Protein AF-A0A9N9DFS3-F1 (afdb_monomer_lite)

Sequence (79 aa):
DPSQRPTAFELNETFSDWITDICDNPEPTEINEEFKVAEERCDIFQMQKNTPQEIHKDAFYTSRFLDFPDLKYMIPPTT

Structure (mmCIF, N/CA/C/O backbone):
data_AF-A0A9N9DFS3-F1
#
_entry.id   AF-A0A9N9DFS3-F1
#
loop_
_atom_site.group_PDB
_atom_site.id
_atom_site.type_symbol
_atom_site.label_atom_id
_atom_site.label_alt_id
_atom_site.label_comp_id
_atom_site.label_asym_id
_atom_site.label_entity_id
_atom_site.label_seq_id
_atom_site.pdbx_PDB_ins_code
_atom_site.Cartn_x
_atom_site.Cartn_y
_atom_site.Cartn_z
_atom_s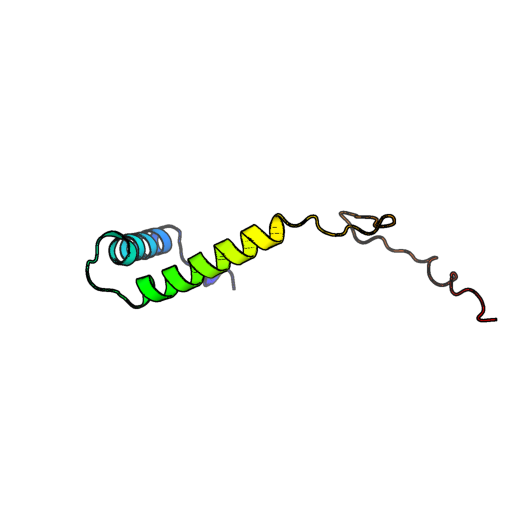ite.occupancy
_atom_site.B_iso_or_equiv
_atom_site.auth_seq_id
_atom_site.auth_comp_id
_atom_site.auth_asym_id
_atom_site.auth_atom_id
_atom_site.pdbx_PDB_model_num
ATOM 1 N N . ASP A 1 1 ? -0.957 -16.382 -5.369 1.00 87.12 1 ASP A N 1
ATOM 2 C CA . ASP A 1 1 ? -2.262 -17.041 -5.523 1.00 87.12 1 ASP A CA 1
ATOM 3 C C . ASP A 1 1 ? -3.360 -15.984 -5.404 1.00 87.12 1 ASP A C 1
ATOM 5 O O . ASP A 1 1 ? -3.468 -15.380 -4.341 1.00 87.12 1 ASP A O 1
ATOM 9 N N . PRO A 1 2 ? -4.099 -15.669 -6.484 1.00 90.56 2 PRO A N 1
ATOM 10 C CA . PRO A 1 2 ? -5.160 -14.663 -6.455 1.00 90.56 2 PRO A CA 1
ATOM 11 C C . PRO A 1 2 ? -6.281 -14.964 -5.457 1.00 90.56 2 PRO A C 1
ATOM 13 O O . PRO A 1 2 ? -6.914 -14.018 -4.996 1.00 90.56 2 PRO A O 1
ATOM 16 N N . SER A 1 3 ? -6.513 -16.233 -5.098 1.00 94.50 3 SER A N 1
ATOM 17 C CA . SER A 1 3 ? -7.552 -16.579 -4.120 1.00 94.50 3 SER A CA 1
ATOM 18 C C . SER A 1 3 ? -7.170 -16.243 -2.678 1.00 94.50 3 SER A C 1
ATOM 20 O O . SER A 1 3 ? -8.029 -16.300 -1.812 1.00 94.50 3 SER A O 1
ATOM 22 N N . GLN A 1 4 ? -5.908 -15.884 -2.417 1.00 95.38 4 GLN A N 1
ATOM 23 C CA . GLN A 1 4 ? -5.447 -15.407 -1.105 1.00 95.38 4 GLN A CA 1
ATOM 24 C C . GLN A 1 4 ? -5.503 -13.879 -0.985 1.00 95.38 4 GLN A C 1
ATOM 26 O O . GLN A 1 4 ? -5.037 -13.320 0.004 1.00 95.38 4 GLN A O 1
ATOM 31 N N . ARG A 1 5 ? -5.986 -13.172 -2.016 1.00 96.00 5 ARG A N 1
ATOM 32 C CA . ARG A 1 5 ? -6.103 -11.717 -1.947 1.00 96.00 5 ARG A CA 1
ATOM 33 C C . ARG A 1 5 ? -7.293 -11.361 -1.047 1.00 96.00 5 ARG A C 1
ATOM 35 O O . ARG A 1 5 ? -8.374 -11.896 -1.287 1.00 96.00 5 ARG A O 1
ATOM 42 N N . PRO A 1 6 ? -7.128 -10.435 -0.090 1.00 96.75 6 PRO A N 1
ATOM 43 C CA . PRO A 1 6 ? -8.250 -9.943 0.691 1.00 96.75 6 PRO A CA 1
ATOM 44 C C . PRO A 1 6 ? -9.290 -9.267 -0.205 1.00 96.75 6 PRO A C 1
ATOM 46 O O . PRO A 1 6 ? -8.988 -8.686 -1.257 1.00 96.75 6 PRO A O 1
ATOM 49 N N . THR A 1 7 ? -10.536 -9.356 0.227 1.00 97.12 7 THR A N 1
ATOM 50 C CA . THR A 1 7 ? -11.668 -8.660 -0.369 1.00 97.12 7 THR A CA 1
ATOM 51 C C . THR A 1 7 ? -11.569 -7.155 -0.124 1.00 97.12 7 THR A C 1
ATOM 53 O O . THR A 1 7 ? -10.876 -6.682 0.775 1.00 97.12 7 THR A O 1
ATOM 56 N N . ALA A 1 8 ? -12.312 -6.374 -0.910 1.00 97.50 8 ALA A N 1
ATOM 57 C CA . ALA A 1 8 ? -12.397 -4.929 -0.699 1.00 97.50 8 ALA A CA 1
ATOM 58 C C . ALA A 1 8 ? -12.947 -4.567 0.693 1.00 97.50 8 ALA A C 1
ATOM 60 O O . ALA A 1 8 ? -12.568 -3.542 1.246 1.00 97.50 8 ALA A O 1
ATOM 61 N N . PHE A 1 9 ? -13.819 -5.408 1.256 1.00 97.81 9 PHE A N 1
ATOM 62 C CA . PHE A 1 9 ? -14.374 -5.202 2.589 1.00 97.81 9 PHE A CA 1
ATOM 63 C C . PHE A 1 9 ? -13.315 -5.404 3.680 1.00 97.81 9 PHE A C 1
ATOM 65 O O . PHE A 1 9 ? -13.122 -4.517 4.502 1.00 97.81 9 PHE A O 1
ATOM 72 N N . GLU A 1 10 ? -12.568 -6.510 3.631 1.00 97.56 10 GLU A N 1
ATOM 73 C CA . GLU A 1 10 ? -11.483 -6.784 4.588 1.00 97.56 10 GLU A CA 1
ATOM 74 C C . GLU A 1 10 ? -10.389 -5.709 4.531 1.00 97.56 10 GLU A C 1
ATOM 76 O O . GLU A 1 10 ? -9.871 -5.287 5.564 1.00 97.56 10 GLU A O 1
ATOM 81 N N . LEU A 1 11 ? -10.071 -5.218 3.326 1.00 97.56 11 LEU A N 1
ATOM 82 C CA . LEU A 1 11 ? -9.163 -4.083 3.156 1.00 97.56 11 LEU A CA 1
ATOM 83 C C . LEU A 1 11 ? -9.718 -2.811 3.801 1.00 97.56 11 LEU A C 1
ATOM 85 O O . LEU A 1 11 ? -8.972 -2.094 4.457 1.00 97.56 11 LEU A O 1
ATOM 89 N N . ASN A 1 12 ? -11.011 -2.531 3.629 1.00 97.62 12 ASN A N 1
ATOM 90 C CA . ASN A 1 12 ? -11.636 -1.352 4.217 1.00 97.62 12 ASN A CA 1
ATOM 91 C C . ASN A 1 12 ? -11.594 -1.384 5.749 1.00 97.62 12 ASN A C 1
ATOM 93 O O . ASN A 1 12 ? -11.274 -0.363 6.354 1.00 97.62 12 ASN A O 1
ATOM 97 N N . GLU A 1 13 ? -11.896 -2.525 6.373 1.00 97.69 13 GLU A N 1
ATOM 98 C CA . GLU A 1 13 ? -11.801 -2.655 7.833 1.00 97.69 13 GLU A CA 1
ATOM 99 C C . GLU A 1 13 ? -10.356 -2.471 8.302 1.00 97.69 13 GLU A C 1
ATOM 101 O O . GLU A 1 13 ? -10.084 -1.589 9.111 1.00 97.69 13 GLU A O 1
ATOM 106 N N . THR A 1 14 ? -9.414 -3.189 7.683 1.00 96.19 14 THR A N 1
ATOM 107 C CA . THR A 1 14 ? -7.986 -3.109 8.035 1.00 96.19 14 THR A CA 1
ATOM 108 C C . THR A 1 14 ? -7.444 -1.681 7.924 1.00 96.19 14 THR A C 1
ATOM 110 O O . THR A 1 14 ? -6.745 -1.204 8.813 1.00 96.19 14 THR A O 1
ATOM 113 N N . PHE A 1 15 ? -7.768 -0.968 6.842 1.00 94.81 15 PHE A N 1
ATOM 114 C CA . PHE A 1 15 ? -7.304 0.407 6.654 1.00 94.81 15 PHE A CA 1
ATOM 115 C C . PHE A 1 15 ? -7.975 1.395 7.602 1.00 94.81 15 PHE A C 1
ATOM 117 O O . PHE A 1 15 ? -7.340 2.379 7.972 1.00 94.81 15 PHE A O 1
ATOM 124 N N . SER A 1 16 ? -9.224 1.150 8.003 1.00 95.12 16 SER A N 1
ATOM 125 C CA . SER A 1 16 ? -9.901 2.006 8.981 1.00 95.12 16 SER A CA 1
ATOM 126 C C . SER A 1 16 ? -9.185 1.943 10.330 1.00 95.12 16 SER A C 1
ATOM 128 O O . SER A 1 16 ? -8.874 2.989 10.896 1.00 95.12 16 SER A O 1
ATOM 130 N N . ASP A 1 17 ? -8.831 0.736 10.778 1.00 94.19 17 ASP A N 1
ATOM 131 C CA . ASP A 1 17 ? -8.078 0.530 12.018 1.00 94.19 17 ASP A CA 1
ATOM 132 C C . ASP A 1 17 ? -6.691 1.183 11.947 1.00 94.19 17 ASP A C 1
ATOM 134 O O . ASP A 1 17 ? -6.291 1.910 12.856 1.00 94.19 17 ASP A O 1
ATOM 138 N N . TRP A 1 18 ? -5.977 1.002 10.830 1.00 94.50 18 TRP A N 1
ATOM 139 C CA . TRP A 1 18 ? -4.662 1.620 10.632 1.00 94.50 18 TRP A CA 1
ATOM 140 C C . TRP A 1 18 ? -4.721 3.146 10.660 1.00 94.50 18 TRP A C 1
ATOM 142 O O . TRP A 1 18 ? -3.839 3.776 11.235 1.00 94.50 18 TRP A O 1
ATOM 152 N N . ILE A 1 19 ? -5.745 3.753 10.054 1.00 93.50 19 ILE A N 1
ATOM 153 C CA . ILE A 1 19 ? -5.921 5.210 10.083 1.00 93.50 19 ILE A CA 1
ATOM 154 C C . ILE A 1 19 ? -6.103 5.687 11.524 1.00 93.50 19 ILE A C 1
ATOM 156 O O . I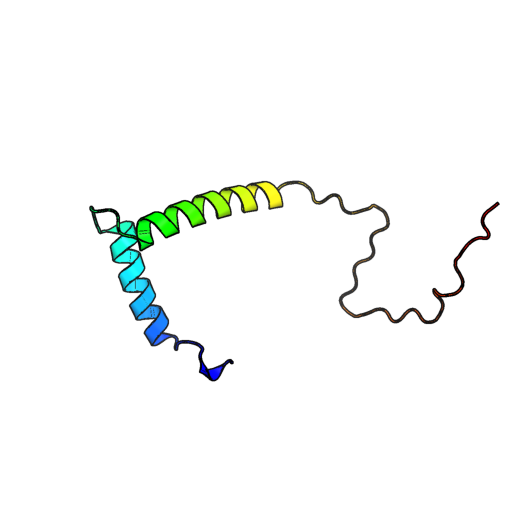LE A 1 19 ? -5.443 6.643 11.927 1.00 93.50 19 ILE A O 1
ATOM 160 N N . THR A 1 20 ? -6.940 5.011 12.310 1.00 92.75 20 THR A N 1
ATOM 161 C CA . THR A 1 20 ? -7.123 5.348 13.726 1.00 92.75 20 THR A CA 1
ATOM 162 C C . THR A 1 20 ? -5.815 5.207 14.509 1.00 92.75 20 THR A C 1
ATOM 164 O O . THR A 1 20 ? -5.444 6.126 15.240 1.00 92.75 20 THR A O 1
ATOM 167 N N . ASP A 1 21 ? -5.068 4.121 14.312 1.00 92.38 21 ASP A N 1
ATOM 168 C CA . ASP A 1 21 ? -3.789 3.895 14.996 1.00 92.38 21 ASP A CA 1
ATOM 169 C C . ASP A 1 21 ? -2.685 4.880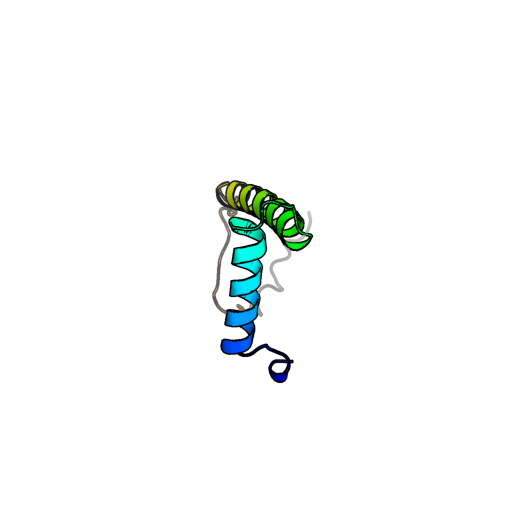 14.586 1.00 92.38 21 ASP A C 1
ATOM 171 O O . ASP A 1 21 ? -1.805 5.192 15.390 1.00 92.38 21 ASP A O 1
ATOM 175 N N . ILE A 1 22 ? -2.705 5.377 13.349 1.00 92.06 22 ILE A N 1
ATOM 176 C CA . ILE A 1 22 ? -1.702 6.325 12.853 1.00 92.06 22 ILE A CA 1
ATOM 177 C C . ILE A 1 22 ? -2.055 7.767 13.235 1.00 92.06 22 ILE A C 1
ATOM 179 O O . ILE A 1 22 ? -1.160 8.527 13.611 1.00 92.06 22 ILE A O 1
ATOM 183 N N . CYS A 1 23 ? -3.323 8.161 13.102 1.00 90.00 23 CYS A N 1
ATOM 184 C CA . CYS A 1 23 ? -3.747 9.560 13.187 1.00 90.00 23 CYS A CA 1
ATOM 185 C C . CYS A 1 23 ? -4.358 9.948 14.538 1.00 90.00 23 CYS A C 1
ATOM 187 O O . CYS A 1 23 ? -4.132 11.069 14.996 1.00 90.00 23 CYS A O 1
ATOM 189 N N . ASP A 1 24 ? -5.132 9.053 15.154 1.00 90.56 24 ASP A N 1
ATOM 190 C CA . ASP A 1 24 ? -5.979 9.387 16.306 1.00 90.56 24 ASP A CA 1
ATOM 191 C C . ASP A 1 24 ? -5.424 8.843 17.631 1.00 90.56 24 ASP A C 1
ATOM 193 O O . ASP A 1 24 ? -5.753 9.363 18.701 1.00 90.56 24 ASP A O 1
ATOM 197 N N . ASN A 1 25 ? -4.583 7.806 17.579 1.00 89.06 25 ASN A N 1
ATOM 198 C CA . ASN A 1 25 ? -3.982 7.205 18.764 1.00 89.06 25 ASN A CA 1
ATOM 199 C C . ASN A 1 25 ? -2.813 8.068 19.289 1.00 89.06 25 ASN A C 1
ATOM 201 O O . ASN A 1 25 ? -1.828 8.268 18.575 1.00 89.06 25 ASN A O 1
ATOM 205 N N . PRO A 1 26 ? -2.885 8.588 20.532 1.00 84.88 26 PRO A N 1
ATOM 206 C CA . PRO A 1 26 ? -1.807 9.391 21.109 1.00 84.88 26 PRO A CA 1
ATOM 207 C C . PRO A 1 26 ? -0.568 8.563 21.480 1.00 84.88 26 PRO A C 1
ATOM 209 O O . PRO A 1 26 ? 0.507 9.137 21.656 1.00 84.88 26 PRO A O 1
ATOM 212 N N . GLU A 1 27 ? -0.710 7.243 21.617 1.00 89.06 27 GLU A N 1
ATOM 213 C CA . GLU A 1 27 ? 0.396 6.336 21.908 1.00 89.06 27 GLU A CA 1
ATOM 214 C C . GLU A 1 27 ? 0.939 5.728 20.606 1.00 89.06 27 GLU A C 1
ATOM 216 O O . GLU A 1 27 ? 0.157 5.253 19.777 1.00 89.06 27 GLU A O 1
ATOM 221 N N . PRO A 1 28 ? 2.268 5.696 20.409 1.00 80.94 28 PRO A N 1
ATOM 222 C CA . PRO A 1 28 ? 2.851 5.115 19.209 1.00 80.94 28 PRO A CA 1
ATOM 223 C C . PRO A 1 28 ? 2.619 3.600 19.188 1.00 80.94 28 PRO A C 1
ATOM 225 O O . PRO A 1 28 ? 3.139 2.855 20.023 1.00 80.94 28 PRO A O 1
ATOM 228 N N . THR A 1 29 ? 1.833 3.145 18.216 1.00 91.19 29 THR A N 1
ATOM 229 C CA . THR A 1 29 ? 1.649 1.724 17.907 1.00 91.19 29 THR A CA 1
ATOM 230 C C . THR A 1 29 ? 2.757 1.218 16.982 1.00 91.19 29 THR A C 1
ATOM 232 O O . THR A 1 29 ? 3.475 1.994 16.353 1.00 91.19 29 THR A O 1
ATOM 235 N N . GLU A 1 30 ? 2.885 -0.104 16.857 1.00 93.44 30 GLU A N 1
ATOM 236 C CA . GLU A 1 30 ? 3.821 -0.728 15.911 1.00 93.44 30 GLU A CA 1
ATOM 237 C C . GLU A 1 30 ? 3.557 -0.266 14.467 1.00 93.44 30 GLU A C 1
ATOM 239 O O . GLU A 1 30 ? 4.486 0.119 13.760 1.00 93.44 30 GLU A O 1
ATOM 244 N N . ILE A 1 31 ? 2.282 -0.184 14.070 1.00 92.56 31 ILE A N 1
ATOM 245 C CA . ILE A 1 31 ? 1.860 0.307 12.750 1.00 92.56 31 ILE A CA 1
ATOM 246 C C . ILE A 1 31 ? 2.273 1.768 12.542 1.00 92.56 31 ILE A C 1
ATOM 248 O O . ILE A 1 31 ? 2.724 2.125 11.454 1.00 92.56 31 ILE A O 1
ATOM 252 N N . ASN A 1 32 ? 2.150 2.616 13.567 1.00 91.44 32 ASN A N 1
ATOM 253 C CA . ASN A 1 32 ? 2.566 4.014 13.485 1.00 91.44 32 ASN A CA 1
ATOM 254 C C . ASN A 1 32 ? 4.076 4.142 13.218 1.00 91.44 32 ASN A C 1
ATOM 256 O O . ASN A 1 32 ? 4.492 4.909 12.346 1.00 91.44 32 ASN A O 1
ATOM 260 N N . GLU A 1 33 ? 4.893 3.365 13.926 1.00 91.81 33 GLU A N 1
ATOM 261 C CA . GLU A 1 33 ? 6.347 3.369 13.742 1.00 91.81 33 GLU A CA 1
ATOM 262 C C . GLU A 1 33 ? 6.759 2.796 12.377 1.00 91.81 33 GLU A C 1
ATOM 264 O O . GLU A 1 33 ? 7.590 3.387 11.681 1.00 91.81 33 GLU A O 1
ATOM 269 N N . GLU A 1 34 ? 6.138 1.700 11.934 1.00 93.69 34 GLU A N 1
ATOM 270 C CA . GLU A 1 34 ? 6.363 1.157 10.590 1.00 93.69 34 GLU A CA 1
ATOM 271 C C . GLU A 1 34 ? 5.974 2.152 9.491 1.00 93.69 34 GLU A C 1
ATOM 273 O O . GLU A 1 34 ? 6.712 2.320 8.512 1.00 93.69 34 GLU A O 1
ATOM 278 N N . PHE A 1 35 ? 4.845 2.842 9.666 1.00 92.19 35 PHE A N 1
ATOM 279 C CA . PHE A 1 35 ? 4.367 3.848 8.727 1.00 92.19 35 PHE A CA 1
ATOM 280 C C . PHE A 1 35 ? 5.357 5.008 8.595 1.00 92.19 35 PHE A C 1
ATOM 282 O O . PHE A 1 35 ? 5.728 5.354 7.474 1.00 92.19 35 PHE A O 1
ATOM 289 N N . LYS A 1 36 ? 5.861 5.553 9.711 1.00 90.81 36 LYS A N 1
ATOM 290 C CA . LYS A 1 36 ? 6.875 6.626 9.696 1.00 90.81 36 LYS A CA 1
ATOM 291 C C . LYS A 1 36 ? 8.130 6.222 8.923 1.00 90.81 36 LYS A C 1
ATOM 293 O O . LYS A 1 36 ? 8.613 6.974 8.078 1.00 90.81 36 LYS A O 1
ATOM 298 N N . VAL A 1 37 ? 8.643 5.014 9.170 1.00 93.25 37 VAL A N 1
ATOM 299 C CA . VAL A 1 37 ? 9.826 4.492 8.461 1.00 93.25 37 VAL A CA 1
ATOM 300 C C . VAL A 1 37 ? 9.545 4.323 6.964 1.00 93.25 37 VAL A C 1
ATOM 302 O O . VAL A 1 37 ? 10.422 4.569 6.128 1.00 93.25 37 VAL A O 1
ATOM 305 N N . ALA A 1 38 ? 8.340 3.881 6.601 1.00 91.19 38 ALA A N 1
ATOM 306 C CA . ALA A 1 38 ? 7.939 3.734 5.207 1.00 91.19 38 ALA A CA 1
ATOM 307 C C . ALA A 1 38 ? 7.790 5.092 4.501 1.00 91.19 38 ALA A C 1
ATOM 309 O O . ALA A 1 38 ? 8.233 5.226 3.358 1.00 91.19 38 ALA A O 1
ATOM 310 N N . GLU A 1 39 ? 7.221 6.089 5.174 1.00 90.69 39 GLU A N 1
ATOM 311 C CA . GLU A 1 39 ? 7.054 7.452 4.664 1.00 90.69 39 GLU A CA 1
ATOM 312 C C . GLU A 1 39 ? 8.409 8.111 4.380 1.00 90.69 39 GLU A C 1
ATOM 314 O O . GLU A 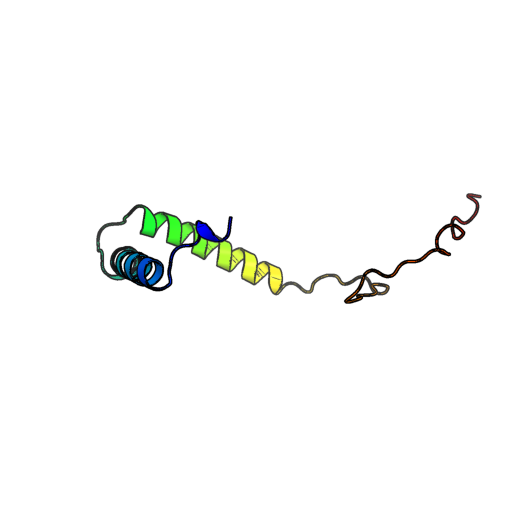1 39 ? 8.652 8.546 3.252 1.00 90.69 39 GLU A O 1
ATOM 319 N N . GLU A 1 40 ? 9.348 8.048 5.329 1.00 90.50 40 GLU A N 1
ATOM 320 C CA . GLU A 1 40 ? 10.705 8.580 5.144 1.00 90.50 40 GLU A CA 1
ATOM 321 C C . GLU A 1 40 ? 11.404 7.945 3.926 1.00 90.50 40 GLU A C 1
ATOM 323 O O . GLU A 1 40 ? 12.027 8.626 3.104 1.00 90.50 40 GLU A O 1
ATOM 328 N N . ARG A 1 41 ? 11.256 6.626 3.744 1.00 87.88 41 ARG A N 1
ATOM 329 C CA . ARG A 1 41 ? 11.790 5.934 2.559 1.00 87.88 41 ARG A CA 1
ATOM 330 C C . ARG A 1 4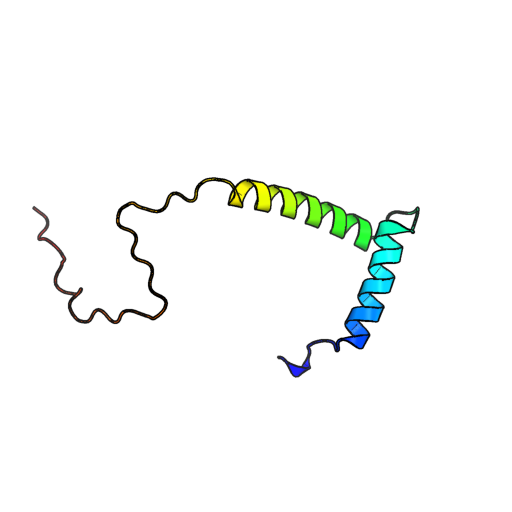1 ? 11.098 6.378 1.276 1.00 87.88 41 ARG A C 1
ATOM 332 O O . ARG A 1 41 ? 11.775 6.552 0.262 1.00 87.88 41 ARG A O 1
ATOM 339 N N . CYS A 1 42 ? 9.777 6.535 1.293 1.00 86.31 42 CYS A N 1
ATOM 340 C CA . CYS A 1 42 ? 9.009 7.020 0.149 1.00 86.31 42 CYS A CA 1
ATOM 341 C C . CYS A 1 42 ? 9.483 8.404 -0.293 1.00 86.31 42 CYS A C 1
ATOM 343 O O . CYS A 1 42 ? 9.670 8.613 -1.494 1.00 86.31 42 CYS A O 1
ATOM 345 N N . ASP A 1 43 ? 9.742 9.309 0.643 1.00 84.12 43 ASP A N 1
ATOM 346 C CA . ASP A 1 43 ? 10.259 10.643 0.343 1.00 84.12 43 ASP A CA 1
ATOM 347 C C . ASP A 1 43 ? 11.647 10.581 -0.302 1.00 84.12 43 ASP A C 1
ATOM 349 O O . ASP A 1 43 ? 11.880 11.207 -1.341 1.00 84.12 43 ASP A O 1
ATOM 353 N N . ILE A 1 44 ? 12.542 9.735 0.219 1.00 82.25 44 ILE A N 1
ATOM 354 C CA . ILE A 1 44 ? 13.861 9.488 -0.386 1.00 82.25 44 ILE A CA 1
ATOM 355 C C . ILE A 1 44 ? 13.718 8.943 -1.817 1.00 82.25 44 ILE A C 1
ATOM 357 O O . ILE A 1 44 ? 14.382 9.426 -2.739 1.00 82.25 44 ILE A O 1
ATOM 361 N N . PHE A 1 45 ? 12.837 7.963 -2.040 1.00 79.38 45 PHE A N 1
ATOM 362 C CA . PHE A 1 45 ? 12.598 7.405 -3.375 1.00 79.38 45 PHE A CA 1
ATOM 363 C C . PHE A 1 45 ? 11.997 8.428 -4.343 1.00 79.38 45 PHE A C 1
ATOM 365 O O . PHE A 1 45 ? 12.362 8.450 -5.521 1.00 79.38 45 PHE A O 1
ATOM 372 N N . GLN A 1 46 ? 11.079 9.277 -3.882 1.00 77.06 46 GLN A N 1
ATOM 373 C CA . GLN A 1 46 ? 10.496 10.337 -4.705 1.00 77.06 46 GLN A CA 1
ATOM 374 C C . GLN A 1 46 ? 11.544 11.385 -5.088 1.00 77.06 46 GLN A C 1
ATOM 376 O O . GLN A 1 46 ? 11.620 11.774 -6.255 1.00 77.06 46 GLN A O 1
ATOM 381 N N . MET A 1 47 ? 12.418 11.768 -4.155 1.00 72.44 47 MET A N 1
ATOM 382 C CA . MET A 1 47 ? 13.565 12.636 -4.436 1.00 72.44 47 MET A CA 1
ATOM 383 C C . MET A 1 47 ? 14.509 12.023 -5.485 1.00 72.44 47 MET A C 1
ATOM 385 O O . MET A 1 47 ? 14.961 12.728 -6.386 1.00 72.44 47 MET A O 1
ATOM 389 N N . GLN A 1 48 ? 14.751 10.708 -5.439 1.00 69.75 48 GLN A N 1
ATOM 390 C CA . GLN A 1 48 ? 15.574 10.007 -6.434 1.00 69.75 48 GLN A CA 1
ATOM 391 C C . GLN A 1 48 ? 14.912 9.931 -7.819 1.00 69.75 48 GLN A C 1
ATOM 393 O O . GLN A 1 48 ? 15.592 10.105 -8.827 1.00 69.75 48 GLN A O 1
ATOM 398 N N . LYS A 1 49 ? 13.590 9.730 -7.905 1.00 63.88 49 LYS A N 1
ATOM 399 C CA . LYS A 1 49 ? 12.855 9.726 -9.189 1.00 63.88 49 LYS A CA 1
ATOM 400 C C . LYS A 1 49 ? 12.874 11.078 -9.903 1.00 63.88 49 LYS A C 1
ATOM 402 O O . LYS A 1 49 ? 12.756 11.117 -11.123 1.00 63.88 49 LYS A O 1
ATOM 407 N N . ASN A 1 50 ? 13.022 12.164 -9.148 1.00 61.38 50 ASN A N 1
ATOM 408 C CA . ASN A 1 50 ? 13.131 13.518 -9.688 1.00 61.38 50 ASN A CA 1
ATOM 409 C C . ASN A 1 50 ? 14.551 13.861 -10.160 1.00 61.38 50 ASN A C 1
ATOM 411 O O . ASN A 1 50 ? 14.762 14.934 -10.728 1.00 61.38 50 ASN A O 1
ATOM 415 N N . THR A 1 51 ? 15.527 12.970 -9.956 1.00 62.53 51 THR A N 1
ATOM 416 C CA . THR A 1 51 ? 16.813 13.097 -10.641 1.00 62.53 51 THR A CA 1
ATOM 417 C C . THR A 1 51 ? 16.609 12.719 -12.109 1.00 62.53 51 THR A C 1
ATOM 419 O O . THR A 1 51 ? 15.943 11.717 -12.382 1.00 62.53 51 THR A O 1
ATOM 422 N N . PRO A 1 52 ? 17.113 13.514 -13.073 1.00 66.19 52 PRO A N 1
ATOM 423 C CA . PRO A 1 52 ? 17.048 13.140 -14.476 1.00 66.19 52 PRO A CA 1
ATOM 424 C C . PRO A 1 52 ? 17.647 11.747 -14.622 1.00 66.19 52 PRO A C 1
ATOM 426 O O . PRO A 1 52 ? 18.827 11.544 -14.340 1.00 66.19 52 PRO A O 1
ATOM 429 N N . GLN A 1 53 ? 16.827 10.779 -15.024 1.00 68.38 53 GLN A N 1
ATOM 430 C CA . GLN A 1 53 ? 17.344 9.472 -15.383 1.00 68.38 53 GLN A CA 1
ATOM 431 C C . GLN A 1 53 ? 18.335 9.713 -16.524 1.00 68.38 53 GLN A C 1
ATOM 433 O O . GLN A 1 53 ? 17.959 10.317 -17.532 1.00 68.38 53 GLN A O 1
ATOM 438 N N . GLU A 1 54 ? 19.599 9.312 -16.362 1.00 70.44 54 GLU A N 1
ATOM 439 C CA . GLU A 1 54 ? 20.577 9.374 -17.449 1.00 70.44 54 GLU A CA 1
ATOM 440 C C . GLU A 1 54 ? 20.155 8.372 -18.528 1.00 70.44 54 GLU A C 1
ATOM 442 O O . GLU A 1 54 ? 20.578 7.217 -18.565 1.00 70.44 54 GLU A O 1
ATOM 447 N N . ILE A 1 55 ? 19.240 8.804 -19.392 1.00 76.00 55 ILE A N 1
ATOM 448 C CA . ILE A 1 55 ? 18.857 8.063 -20.581 1.00 76.00 55 ILE A CA 1
ATOM 449 C C . ILE A 1 55 ? 20.049 8.159 -21.524 1.00 76.00 55 ILE A C 1
ATOM 451 O O . ILE A 1 55 ? 20.434 9.246 -21.959 1.00 76.00 55 ILE A O 1
ATOM 455 N N . HIS A 1 56 ? 20.650 7.012 -21.831 1.00 77.12 56 HIS A N 1
ATOM 456 C CA . HIS A 1 56 ? 21.717 6.957 -22.816 1.00 77.12 56 HIS A CA 1
ATOM 457 C C . HIS A 1 56 ? 21.203 7.531 -24.142 1.00 77.12 56 HIS A C 1
ATOM 459 O O . HIS A 1 56 ? 20.121 7.167 -24.598 1.00 77.12 56 HIS A O 1
ATOM 465 N N . LYS A 1 57 ? 21.984 8.406 -24.782 1.00 79.62 57 LYS A N 1
ATOM 466 C CA . LYS A 1 57 ? 21.623 9.071 -26.050 1.00 79.62 57 LYS A CA 1
ATOM 467 C C . LYS A 1 57 ? 21.180 8.107 -27.164 1.00 79.62 57 LYS A C 1
ATOM 469 O O . LYS A 1 57 ? 20.402 8.492 -28.025 1.00 79.62 57 LYS A O 1
ATOM 474 N N . ASP A 1 58 ? 21.648 6.860 -27.102 1.00 80.88 58 ASP A N 1
ATOM 475 C CA . ASP A 1 58 ? 21.352 5.799 -28.072 1.00 80.88 58 ASP A CA 1
ATOM 476 C C . ASP A 1 58 ? 20.317 4.773 -27.552 1.00 80.88 58 ASP A C 1
ATOM 478 O O . ASP A 1 58 ? 20.223 3.661 -28.072 1.00 80.88 58 ASP A O 1
ATOM 482 N N . ALA A 1 59 ? 19.568 5.090 -26.490 1.00 80.56 59 ALA A N 1
ATOM 483 C CA . ALA A 1 59 ? 18.561 4.189 -25.936 1.00 80.56 59 ALA A CA 1
ATOM 484 C C . ALA A 1 59 ? 17.327 4.080 -26.851 1.00 80.56 59 ALA A C 1
ATOM 486 O O . ALA A 1 59 ? 16.703 5.080 -27.203 1.00 80.56 59 ALA A O 1
ATOM 487 N N . PHE A 1 60 ? 16.931 2.846 -27.173 1.00 76.44 60 PHE A N 1
ATOM 488 C CA . PHE A 1 60 ? 15.694 2.536 -27.893 1.00 76.44 60 PHE A CA 1
ATOM 489 C C . PHE A 1 60 ? 14.735 1.756 -26.990 1.00 76.44 60 PHE A C 1
ATOM 491 O O . PHE A 1 60 ? 15.041 0.647 -26.552 1.00 76.44 60 PHE A O 1
ATOM 498 N N . TYR A 1 61 ? 13.551 2.319 -26.739 1.00 78.19 61 TYR A N 1
ATOM 499 C CA . TYR A 1 61 ? 12.503 1.689 -25.934 1.00 78.19 61 TYR A CA 1
ATOM 500 C C . TYR A 1 61 ? 11.444 1.067 -26.837 1.00 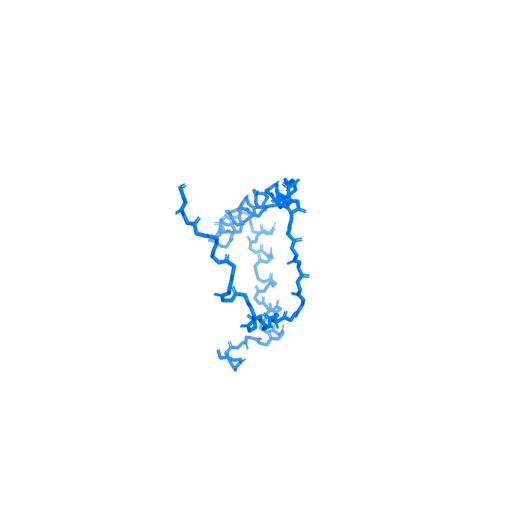78.19 61 TYR A C 1
ATOM 502 O O . TYR A 1 61 ? 10.920 1.725 -27.735 1.00 78.19 61 TYR A O 1
ATOM 510 N N . THR A 1 62 ? 11.093 -0.192 -26.582 1.00 79.00 62 THR A N 1
ATOM 511 C CA . THR A 1 62 ? 10.040 -0.894 -27.322 1.00 79.00 62 THR A CA 1
ATOM 512 C C . THR A 1 62 ? 9.051 -1.543 -26.367 1.00 79.00 62 THR A C 1
ATOM 514 O O . THR A 1 62 ? 9.416 -2.038 -25.307 1.00 79.00 62 THR A O 1
ATOM 517 N N . SER A 1 63 ? 7.769 -1.523 -26.730 1.00 78.81 63 SER A N 1
ATOM 518 C CA . SER A 1 63 ? 6.681 -2.116 -25.937 1.00 78.81 63 SER A CA 1
ATOM 519 C C . SER A 1 63 ? 6.523 -3.624 -26.156 1.00 78.81 63 SER A C 1
ATOM 521 O O . SER A 1 63 ? 5.643 -4.254 -25.571 1.00 78.81 63 SER A O 1
ATOM 523 N N . ARG A 1 64 ? 7.344 -4.208 -27.031 1.00 74.69 64 ARG A N 1
ATOM 524 C CA . ARG A 1 64 ? 7.350 -5.624 -27.396 1.00 74.69 64 ARG A CA 1
ATOM 525 C C . ARG A 1 64 ? 8.792 -6.086 -27.477 1.00 74.69 64 ARG A C 1
ATOM 527 O O . ARG A 1 64 ? 9.648 -5.306 -27.873 1.00 74.69 64 ARG A O 1
ATOM 534 N N . PHE A 1 65 ? 9.039 -7.355 -27.171 1.00 72.12 65 PHE A N 1
ATOM 535 C CA . PHE A 1 65 ? 10.340 -7.955 -27.439 1.00 72.12 65 PHE A CA 1
ATOM 536 C C . PHE A 1 65 ? 10.649 -7.831 -28.931 1.00 72.12 65 PHE A C 1
ATOM 538 O O . PHE A 1 65 ? 9.927 -8.376 -29.768 1.00 72.12 65 PHE A O 1
ATOM 545 N N . LEU A 1 66 ? 11.695 -7.075 -29.252 1.00 69.88 66 LEU A N 1
ATOM 546 C CA . LEU A 1 66 ? 12.272 -7.091 -30.581 1.00 69.88 66 LEU A CA 1
ATOM 547 C C . LEU A 1 66 ? 13.100 -8.370 -30.690 1.00 69.88 66 LEU A C 1
ATOM 549 O O . LEU A 1 66 ? 14.135 -8.510 -30.040 1.00 69.88 66 LEU A O 1
ATOM 553 N N . ASP A 1 67 ? 12.599 -9.325 -31.467 1.00 69.00 67 ASP A N 1
ATOM 554 C CA . ASP A 1 67 ? 13.409 -10.449 -31.913 1.00 69.00 67 ASP A CA 1
ATOM 555 C C . ASP A 1 67 ? 14.366 -9.922 -32.983 1.00 69.00 67 ASP A C 1
ATOM 557 O O . ASP A 1 67 ? 13.938 -9.442 -34.035 1.00 69.00 67 ASP A O 1
ATOM 561 N N . PHE A 1 68 ? 15.661 -9.949 -32.678 1.00 67.75 68 PHE A N 1
ATOM 562 C CA . PHE A 1 68 ? 16.713 -9.517 -33.588 1.00 67.75 68 PHE A CA 1
ATOM 563 C C . PHE A 1 68 ? 17.522 -10.732 -34.060 1.00 67.75 68 PHE A C 1
ATOM 565 O O . PHE A 1 68 ? 18.635 -10.963 -33.572 1.00 67.75 68 PHE A O 1
ATOM 572 N N . PRO A 1 69 ? 17.010 -11.520 -35.019 1.00 66.44 69 PRO A N 1
ATOM 573 C CA . PRO A 1 69 ? 17.720 -12.692 -35.525 1.00 66.44 69 PRO A CA 1
ATOM 574 C C . PRO A 1 69 ? 19.071 -12.340 -36.173 1.00 66.44 69 PRO A C 1
ATOM 576 O O . PRO A 1 69 ? 19.986 -13.166 -36.144 1.00 66.44 69 PRO A O 1
ATOM 579 N N . ASP A 1 70 ? 19.225 -11.105 -36.664 1.00 60.44 70 ASP A N 1
ATOM 580 C CA . ASP A 1 70 ? 20.397 -10.637 -37.416 1.00 60.44 70 ASP A CA 1
ATOM 581 C C . ASP A 1 70 ? 21.489 -9.971 -36.556 1.00 60.44 70 ASP A C 1
ATOM 583 O O . ASP A 1 70 ? 22.584 -9.695 -37.047 1.00 60.44 70 ASP A O 1
ATOM 587 N N . LEU A 1 71 ? 21.259 -9.756 -35.252 1.00 61.50 71 LEU A N 1
ATOM 588 C CA . LEU A 1 71 ? 22.242 -9.093 -34.373 1.00 61.50 71 LEU A CA 1
ATOM 589 C C . LEU A 1 71 ? 23.471 -9.965 -34.044 1.00 61.50 71 LEU A C 1
ATOM 591 O O . LEU A 1 71 ? 24.426 -9.499 -33.427 1.00 61.50 71 LEU A O 1
ATOM 595 N N . LYS A 1 72 ? 23.481 -11.224 -34.496 1.00 57.81 72 LYS A N 1
ATOM 596 C CA . LYS A 1 72 ? 24.571 -12.198 -34.296 1.00 57.81 72 LYS A CA 1
ATOM 597 C C . LYS A 1 72 ? 25.839 -11.860 -35.091 1.00 57.81 72 LYS A C 1
ATOM 599 O O . LYS A 1 72 ? 26.871 -12.486 -34.871 1.00 57.81 72 LYS A O 1
ATOM 604 N N . TYR A 1 73 ? 25.768 -10.889 -36.004 1.00 57.16 73 TYR A N 1
ATOM 605 C CA . TYR A 1 73 ? 26.838 -10.578 -36.958 1.00 57.16 73 TYR A CA 1
ATOM 606 C C . TYR A 1 73 ? 27.546 -9.236 -36.719 1.00 57.16 73 TYR A C 1
ATOM 608 O O . TYR A 1 73 ? 28.369 -8.835 -37.536 1.00 57.16 73 TYR A O 1
ATOM 616 N N . MET A 1 74 ? 27.288 -8.553 -35.599 1.00 52.44 74 MET A N 1
ATOM 617 C CA . MET A 1 74 ? 27.961 -7.291 -35.250 1.00 52.44 74 MET A CA 1
ATOM 618 C C . MET A 1 74 ? 28.988 -7.439 -34.117 1.00 52.44 74 MET A C 1
ATOM 620 O O . MET A 1 74 ? 29.064 -6.596 -33.229 1.00 52.44 74 MET A O 1
ATOM 624 N N . ILE A 1 75 ? 29.815 -8.488 -34.150 1.00 58.47 75 ILE A N 1
ATOM 625 C CA . ILE A 1 75 ? 31.090 -8.463 -33.418 1.00 58.47 75 ILE A CA 1
ATOM 626 C C . ILE A 1 75 ? 32.137 -7.911 -34.396 1.00 58.47 75 ILE A C 1
ATOM 628 O O . ILE A 1 75 ? 32.511 -8.630 -35.326 1.00 58.47 75 ILE A O 1
ATOM 632 N N . PRO A 1 76 ? 32.596 -6.652 -34.268 1.00 60.25 76 PRO A N 1
ATOM 633 C CA . PRO A 1 76 ? 33.722 -6.188 -35.067 1.00 60.25 76 PRO A CA 1
ATOM 634 C C . PRO A 1 76 ? 34.980 -6.983 -34.676 1.00 60.25 76 PRO A C 1
ATOM 636 O O . PRO A 1 76 ? 35.157 -7.293 -33.494 1.00 60.25 76 PRO A O 1
ATOM 639 N N . PRO A 1 77 ? 35.856 -7.340 -35.632 1.00 51.81 77 PRO A N 1
ATOM 640 C CA . PRO A 1 77 ? 37.092 -8.039 -35.317 1.00 51.81 77 PRO A CA 1
ATOM 641 C C . PRO A 1 77 ? 37.972 -7.154 -34.431 1.00 51.81 77 PRO A C 1
ATOM 643 O O . PRO A 1 77 ? 38.297 -6.021 -34.789 1.00 51.81 77 PRO A O 1
ATOM 646 N N . THR A 1 78 ? 38.353 -7.685 -33.271 1.00 56.38 78 THR A N 1
ATOM 647 C CA . THR A 1 78 ? 39.356 -7.091 -32.390 1.00 56.38 78 THR A CA 1
ATOM 648 C C . THR A 1 78 ? 40.657 -6.939 -33.176 1.00 56.38 78 THR A C 1
ATOM 650 O O . THR A 1 78 ? 41.214 -7.939 -33.630 1.00 56.38 78 THR A O 1
ATOM 653 N N . THR A 1 79 ? 41.113 -5.699 -33.363 1.00 56.12 79 THR A N 1
ATOM 654 C CA . THR A 1 79 ? 42.466 -5.385 -33.846 1.00 56.12 79 THR A CA 1
ATOM 655 C C . THR A 1 79 ? 43.206 -4.649 -32.746 1.00 56.12 79 THR A C 1
ATOM 657 O O . THR A 1 79 ? 42.560 -3.784 -32.111 1.00 56.12 79 THR A O 1
#

pLDDT: mean 81.61, std 13.58, range [51.81, 97.81]

Secondary structure (DSSP, 8-state):
-GGGSPPHHHHHHHHHHHHIIIII-SS--HHHHHHHHHHHHHHHHHHHHTS-----TT----SS----TTGGG--PPP-

Foldseek 3Di:
DVVPDDDPVVVVVVVVVLCCQQPVDPDNDPSNVVVVVVVVVVVVVVVVVPPPDPDPPPDDDDPDDDDDPPPVPPPDDDD

Radius of gyration: 24.08 Å; chains: 1; bounding box: 57×31×59 Å

Organism: NCBI:txid144679